Protein AF-A0AAV5TA43-F1 (afdb_monomer_lite)

Structure (mmCIF, N/CA/C/O backbone):
data_AF-A0AAV5TA43-F1
#
_entry.id   AF-A0AAV5TA43-F1
#
loop_
_atom_site.group_PDB
_atom_site.id
_atom_site.type_symbol
_atom_site.label_atom_id
_atom_site.label_alt_id
_atom_site.label_comp_id
_atom_site.label_asym_id
_atom_site.label_entity_id
_atom_site.label_seq_id
_atom_site.pdbx_PDB_ins_code
_atom_site.Cartn_x
_atom_site.Cartn_y
_atom_site.Cartn_z
_atom_site.occupancy
_atom_site.B_iso_or_equiv
_atom_site.auth_seq_id
_atom_site.auth_comp_id
_atom_site.auth_asym_id
_atom_site.auth_atom_id
_atom_site.pdbx_PDB_model_num
ATOM 1 N N . PHE A 1 1 ? -2.517 -30.102 -11.409 1.00 40.41 1 PHE A N 1
ATOM 2 C CA . PHE A 1 1 ? -2.428 -28.804 -10.724 1.00 40.41 1 PHE A CA 1
ATOM 3 C C . PHE A 1 1 ? -0.955 -28.503 -10.577 1.00 40.41 1 PHE A C 1
ATOM 5 O O . PHE A 1 1 ? -0.282 -29.235 -9.868 1.00 40.41 1 PHE A O 1
ATOM 12 N N . THR A 1 2 ? -0.442 -27.551 -11.350 1.00 43.59 2 THR A N 1
ATOM 13 C CA . THR A 1 2 ? 0.977 -27.184 -11.328 1.00 43.59 2 THR A CA 1
ATOM 14 C C . THR A 1 2 ? 1.055 -25.830 -10.645 1.00 43.59 2 THR A C 1
ATOM 16 O O . THR A 1 2 ? 0.624 -24.830 -11.210 1.00 43.59 2 THR A O 1
ATOM 19 N N . GLU A 1 3 ? 1.501 -25.830 -9.395 1.00 53.56 3 GLU A N 1
ATOM 20 C CA . GLU A 1 3 ? 1.842 -24.621 -8.650 1.00 53.56 3 GLU A CA 1
ATOM 21 C C . GLU A 1 3 ? 3.119 -24.050 -9.276 1.00 53.56 3 GLU A C 1
ATOM 23 O O . GLU A 1 3 ? 4.176 -24.682 -9.237 1.00 53.56 3 GLU A O 1
ATOM 28 N N . PHE A 1 4 ? 3.020 -22.893 -9.929 1.00 53.19 4 PHE A N 1
ATOM 29 C CA . PHE A 1 4 ? 4.202 -22.162 -10.367 1.00 53.19 4 PHE A CA 1
ATOM 30 C C . PHE A 1 4 ? 4.776 -21.445 -9.145 1.00 53.19 4 PHE A C 1
ATOM 32 O O . PHE A 1 4 ? 4.250 -20.418 -8.726 1.00 53.19 4 PHE A O 1
ATOM 39 N N . LEU A 1 5 ? 5.855 -21.986 -8.572 1.00 52.25 5 LEU A N 1
ATOM 40 C CA . LEU A 1 5 ? 6.718 -21.219 -7.677 1.00 52.25 5 LEU A CA 1
ATOM 41 C C . LEU A 1 5 ? 7.391 -20.132 -8.527 1.00 52.25 5 LEU A C 1
ATOM 43 O O . LEU A 1 5 ? 8.395 -20.375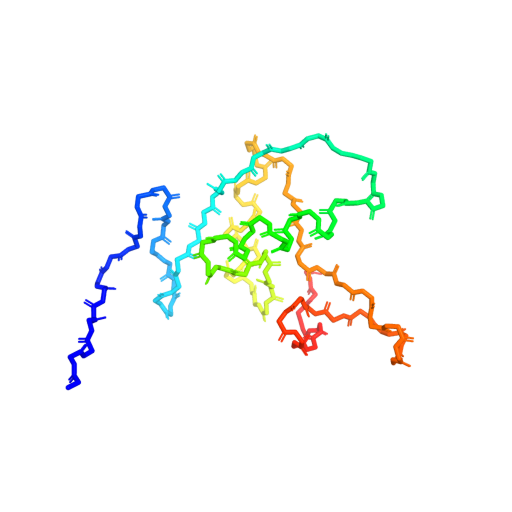 -9.198 1.00 52.25 5 LEU A O 1
ATOM 47 N N . HIS A 1 6 ? 6.795 -18.944 -8.562 1.00 56.53 6 HIS A N 1
ATOM 48 C CA . HIS A 1 6 ? 7.427 -17.774 -9.152 1.00 56.53 6 HIS A CA 1
ATOM 49 C C . HIS A 1 6 ? 8.522 -17.308 -8.186 1.00 56.53 6 HIS A C 1
ATOM 51 O O . HIS A 1 6 ? 8.281 -16.513 -7.288 1.00 56.53 6 HIS A O 1
ATOM 57 N N . CYS A 1 7 ? 9.748 -17.814 -8.353 1.00 70.31 7 CYS A N 1
ATOM 58 C CA . CYS A 1 7 ? 10.925 -17.354 -7.598 1.00 70.31 7 CYS A CA 1
ATOM 59 C C . CYS A 1 7 ? 11.362 -15.920 -7.975 1.00 70.31 7 CYS A C 1
ATOM 61 O O . CYS A 1 7 ? 12.470 -15.504 -7.642 1.00 70.31 7 CYS A O 1
ATOM 63 N N . SER A 1 8 ? 10.537 -15.190 -8.727 1.00 85.88 8 SER A N 1
ATOM 64 C CA . SER A 1 8 ? 10.804 -13.852 -9.234 1.00 85.88 8 SER A CA 1
ATOM 65 C C . SER A 1 8 ? 9.499 -13.084 -9.417 1.00 85.88 8 SER A C 1
ATOM 67 O O . SER A 1 8 ? 8.490 -13.649 -9.853 1.00 85.88 8 SER A O 1
ATOM 69 N N . CYS A 1 9 ? 9.553 -11.786 -9.144 1.00 91.56 9 CYS A N 1
ATOM 70 C CA . CYS A 1 9 ? 8.460 -10.862 -9.403 1.00 91.56 9 CYS A CA 1
ATOM 71 C C . CYS A 1 9 ? 8.348 -10.513 -10.897 1.00 91.56 9 CYS A C 1
ATOM 73 O O . CYS A 1 9 ? 9.323 -10.685 -11.636 1.00 91.56 9 CYS A O 1
ATOM 75 N N . PRO A 1 10 ? 7.174 -10.041 -11.360 1.00 91.31 10 PRO A N 1
ATOM 76 C CA . PRO A 1 10 ? 7.038 -9.447 -12.686 1.00 91.31 10 PRO A CA 1
ATOM 77 C C . PRO A 1 10 ? 7.995 -8.264 -12.884 1.00 91.31 10 PRO A C 1
ATOM 79 O O . PRO A 1 10 ? 8.414 -7.625 -11.918 1.00 91.31 10 PRO A O 1
ATOM 82 N N . ASP A 1 11 ? 8.301 -7.937 -14.141 1.00 89.44 11 ASP A N 1
ATOM 83 C CA . ASP A 1 11 ? 9.154 -6.793 -14.471 1.00 89.44 11 ASP A CA 1
ATOM 84 C C . ASP A 1 11 ? 8.620 -5.495 -13.841 1.00 89.44 11 ASP A C 1
ATOM 86 O O . ASP A 1 11 ? 7.429 -5.188 -13.923 1.00 89.44 11 ASP A O 1
ATOM 90 N N . GLY A 1 12 ? 9.517 -4.719 -13.226 1.00 88.31 12 GLY A N 1
ATOM 91 C CA . GLY A 1 12 ? 9.171 -3.470 -12.536 1.00 88.31 12 GLY A CA 1
ATOM 92 C C . GLY A 1 12 ? 8.747 -3.633 -11.072 1.00 88.31 12 GLY A C 1
ATOM 93 O O . GLY A 1 12 ? 8.401 -2.635 -10.440 1.00 88.31 12 GLY A O 1
ATOM 94 N N . PHE A 1 13 ? 8.800 -4.853 -10.530 1.00 94.12 13 PHE A N 1
ATOM 95 C CA . PHE A 1 13 ? 8.536 -5.141 -9.121 1.00 94.12 13 PHE A CA 1
ATOM 96 C C . PHE A 1 13 ? 9.760 -5.757 -8.444 1.00 94.12 13 PHE A C 1
ATOM 98 O O . PHE A 1 13 ? 10.409 -6.656 -8.982 1.00 94.12 13 PHE A O 1
ATOM 105 N N . ASP A 1 14 ? 10.032 -5.300 -7.229 1.00 94.19 14 ASP A N 1
ATOM 106 C CA . ASP A 1 14 ? 11.077 -5.820 -6.364 1.00 94.19 14 ASP A CA 1
ATOM 107 C C . ASP A 1 14 ? 10.547 -7.007 -5.559 1.00 94.19 14 ASP A C 1
ATOM 109 O O . ASP A 1 14 ? 9.469 -6.931 -4.963 1.00 94.19 14 ASP A O 1
ATOM 113 N N . LEU A 1 15 ? 11.331 -8.086 -5.502 1.00 93.19 15 LEU A N 1
ATOM 114 C CA . LEU A 1 15 ? 11.123 -9.169 -4.543 1.00 93.19 15 LEU A CA 1
ATOM 115 C C . LEU A 1 15 ? 11.653 -8.722 -3.176 1.00 93.19 15 LEU A C 1
ATOM 117 O O . LEU A 1 15 ? 12.852 -8.477 -3.030 1.00 93.19 15 LEU A O 1
ATOM 121 N N . VAL A 1 16 ? 10.768 -8.625 -2.189 1.00 91.38 16 VAL A N 1
ATOM 122 C CA . VAL A 1 16 ? 11.087 -8.168 -0.826 1.00 91.38 16 VAL A CA 1
ATOM 123 C C . VAL A 1 16 ? 10.912 -9.302 0.195 1.00 91.38 16 VAL A C 1
ATOM 125 O O . VAL A 1 16 ? 10.861 -10.479 -0.178 1.00 91.38 16 VAL A O 1
ATOM 128 N N . SER A 1 17 ? 10.889 -8.987 1.497 1.00 85.81 17 SER A N 1
ATOM 129 C CA . SER A 1 17 ? 10.686 -9.998 2.540 1.00 85.81 17 SER A CA 1
ATOM 130 C C . SER A 1 17 ? 9.363 -10.750 2.362 1.00 85.81 17 SER A C 1
ATOM 132 O O . SER A 1 17 ? 8.424 -10.264 1.734 1.00 85.81 17 SER A O 1
ATOM 134 N N . ASP A 1 18 ? 9.310 -11.970 2.900 1.00 84.94 18 ASP A N 1
ATOM 135 C CA . ASP A 1 18 ? 8.132 -12.852 2.874 1.00 84.94 18 ASP A CA 1
ATOM 136 C C . ASP A 1 18 ? 7.633 -13.253 1.473 1.00 84.94 18 ASP A C 1
ATOM 138 O O . ASP A 1 18 ? 6.559 -13.832 1.326 1.00 84.94 18 ASP A O 1
ATOM 142 N N . GLY A 1 19 ? 8.449 -13.024 0.437 1.00 87.44 19 GLY A N 1
ATOM 143 C CA . GLY A 1 19 ? 8.117 -13.383 -0.942 1.00 87.44 19 GLY A CA 1
ATOM 144 C C . GLY A 1 19 ? 7.124 -12.428 -1.604 1.00 87.44 19 GLY A C 1
ATOM 145 O O . GLY A 1 19 ? 6.572 -12.762 -2.651 1.00 87.44 19 GLY A O 1
ATOM 146 N N . GLU A 1 20 ? 6.890 -11.254 -1.014 1.00 92.12 20 GLU A N 1
ATOM 147 C CA . GLU A 1 20 ? 6.050 -10.225 -1.617 1.00 92.12 20 GLU A CA 1
ATOM 148 C C . GLU A 1 20 ? 6.757 -9.544 -2.796 1.00 92.12 20 GLU A C 1
ATOM 150 O O . GLU A 1 20 ? 7.980 -9.392 -2.827 1.00 92.12 20 GLU A O 1
ATOM 155 N N . CYS A 1 21 ? 5.953 -9.084 -3.754 1.00 94.56 21 CYS A N 1
ATOM 156 C CA . CYS A 1 21 ? 6.394 -8.242 -4.857 1.00 94.56 21 CYS A CA 1
ATOM 157 C C . CYS A 1 21 ? 5.862 -6.826 -4.650 1.00 94.56 21 CYS A C 1
ATOM 159 O O . CYS A 1 21 ? 4.649 -6.634 -4.547 1.00 94.56 21 CYS A O 1
ATOM 161 N N . ARG A 1 22 ? 6.747 -5.827 -4.613 1.00 95.25 22 ARG A N 1
ATOM 162 C CA . ARG A 1 22 ? 6.375 -4.418 -4.409 1.00 95.25 22 ARG A CA 1
ATOM 163 C C . ARG A 1 22 ? 6.944 -3.552 -5.528 1.00 95.25 22 ARG A C 1
ATOM 165 O O . ARG A 1 22 ? 8.029 -3.812 -6.025 1.00 95.25 22 ARG A O 1
ATOM 172 N N . GLY A 1 23 ? 6.191 -2.553 -5.977 1.00 94.06 23 GLY A N 1
ATOM 173 C CA . GLY A 1 23 ? 6.612 -1.717 -7.100 1.00 94.06 23 GLY A CA 1
ATOM 174 C C . GLY A 1 23 ? 5.568 -0.689 -7.516 1.00 94.06 23 GLY A C 1
ATOM 175 O O . GLY A 1 23 ? 4.453 -0.657 -6.990 1.00 94.06 23 GLY A O 1
ATOM 176 N N . LEU A 1 24 ? 5.944 0.166 -8.469 1.00 92.88 24 LEU A N 1
ATOM 177 C CA . LEU A 1 24 ? 5.066 1.179 -9.049 1.00 92.88 24 LEU A CA 1
ATOM 178 C C . LEU A 1 24 ? 4.457 0.654 -10.352 1.00 92.88 24 LEU A C 1
ATOM 180 O O . LEU A 1 24 ? 5.179 0.348 -11.295 1.00 92.88 24 LEU A O 1
ATOM 184 N N . TYR A 1 25 ? 3.128 0.616 -10.423 1.00 93.44 25 TYR A N 1
ATOM 185 C CA . TYR A 1 25 ? 2.419 0.165 -11.622 1.00 93.44 25 TYR A CA 1
ATOM 186 C C . TYR A 1 25 ? 1.934 1.317 -12.512 1.00 93.44 25 TYR A C 1
ATOM 188 O O . TYR A 1 25 ? 2.080 1.277 -13.732 1.00 93.44 25 TYR A O 1
ATOM 196 N N . TYR A 1 26 ? 1.339 2.350 -11.911 1.00 92.12 26 TYR A N 1
ATOM 197 C CA . TYR A 1 26 ? 0.667 3.410 -12.657 1.00 92.12 26 TYR A CA 1
ATOM 198 C C . TYR A 1 26 ? 0.777 4.753 -11.942 1.00 92.12 26 TYR A C 1
ATOM 200 O O . TYR A 1 26 ? 0.661 4.828 -10.719 1.00 92.12 26 TYR A O 1
ATOM 208 N N . THR A 1 27 ? 0.960 5.822 -12.715 1.00 91.38 27 THR A N 1
ATOM 209 C CA . THR A 1 27 ? 0.894 7.203 -12.234 1.00 91.38 27 THR A CA 1
ATOM 210 C C . THR A 1 27 ? -0.330 7.878 -12.832 1.00 91.38 27 THR A C 1
ATOM 212 O O . THR A 1 27 ? -0.660 7.695 -14.004 1.00 91.38 27 THR A O 1
ATOM 215 N N . PHE A 1 28 ? -1.040 8.647 -12.016 1.00 88.38 28 PHE A N 1
ATOM 216 C CA . PHE A 1 28 ? -2.273 9.302 -12.426 1.00 88.38 28 PHE A CA 1
ATOM 217 C C . PHE A 1 28 ? -2.413 10.664 -11.751 1.00 88.38 28 PHE A C 1
ATOM 219 O O . PHE A 1 28 ? -1.839 10.913 -10.692 1.00 88.38 28 PHE A O 1
ATOM 226 N N . ALA A 1 29 ? -3.200 11.539 -12.373 1.00 86.44 29 ALA A N 1
ATOM 227 C CA . ALA A 1 29 ? -3.628 12.809 -11.805 1.00 86.44 29 ALA A CA 1
ATOM 228 C C . ALA A 1 29 ? -5.160 12.838 -11.829 1.00 86.44 29 ALA A C 1
ATOM 230 O O . ALA A 1 29 ? -5.763 12.908 -12.899 1.00 86.44 29 ALA A O 1
ATOM 231 N N . VAL A 1 30 ? -5.773 12.728 -10.653 1.00 85.50 30 VAL A N 1
ATOM 232 C CA . VAL A 1 30 ? -7.232 12.722 -10.458 1.00 85.50 30 VAL A CA 1
ATOM 233 C C . VAL A 1 30 ? -7.600 13.638 -9.296 1.00 85.50 30 VAL A C 1
ATOM 235 O O . VAL A 1 30 ? -6.728 14.070 -8.536 1.00 85.50 30 VAL A O 1
ATOM 238 N N . GLU A 1 31 ? -8.888 13.945 -9.153 1.00 87.75 31 GLU A N 1
ATOM 239 C CA . GLU A 1 3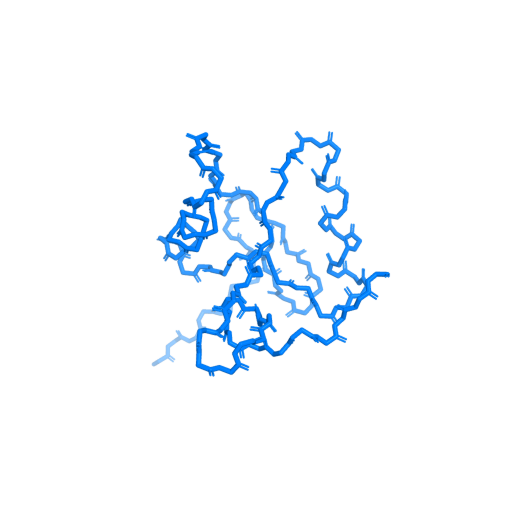1 ? -9.378 14.660 -7.978 1.00 87.75 31 GLU A CA 1
ATOM 240 C C . GLU A 1 31 ? -9.159 13.842 -6.702 1.00 87.75 31 GLU A C 1
ATOM 242 O O . GLU A 1 31 ? -9.194 12.613 -6.709 1.00 87.75 31 GLU A O 1
ATOM 247 N N . TYR A 1 32 ? -8.958 14.536 -5.581 1.00 80.88 32 TYR A N 1
ATOM 248 C CA . TYR A 1 32 ? -8.620 13.915 -4.298 1.00 80.88 32 TYR A CA 1
ATOM 249 C C . TYR A 1 32 ? -9.596 12.803 -3.878 1.00 80.88 32 TYR A C 1
ATOM 251 O O . TYR A 1 32 ? -9.166 11.757 -3.396 1.00 80.88 32 TYR A O 1
ATOM 259 N N . PHE A 1 33 ? -10.898 13.002 -4.104 1.00 83.81 33 PHE A N 1
ATOM 260 C CA . PHE A 1 33 ? -11.935 12.037 -3.729 1.00 83.81 33 PHE A CA 1
ATOM 261 C C . PHE A 1 33 ? -11.863 10.719 -4.512 1.00 83.81 33 PHE A C 1
ATOM 263 O O . PHE A 1 33 ? -12.288 9.689 -3.991 1.00 83.81 33 PHE A O 1
ATOM 270 N N . ASP A 1 34 ? -11.278 10.733 -5.710 1.00 89.44 34 ASP A N 1
ATOM 271 C CA . ASP A 1 34 ? -11.171 9.563 -6.583 1.00 89.44 34 ASP A CA 1
ATOM 272 C C . ASP A 1 34 ? -9.807 8.869 -6.488 1.00 89.44 34 ASP A C 1
ATOM 274 O O . ASP A 1 34 ? -9.609 7.814 -7.091 1.00 89.44 34 ASP A O 1
ATOM 278 N N . MET A 1 35 ? -8.846 9.424 -5.739 1.00 89.31 35 MET A N 1
ATOM 279 C CA . MET A 1 35 ? -7.487 8.877 -5.678 1.00 89.31 35 MET A CA 1
ATOM 280 C C . MET A 1 35 ? -7.480 7.432 -5.167 1.00 89.31 35 MET A C 1
ATOM 282 O O . MET A 1 35 ? -6.910 6.556 -5.820 1.00 89.31 35 MET A O 1
ATOM 286 N N . SER A 1 36 ? -8.135 7.163 -4.031 1.00 89.31 36 SER A N 1
ATOM 287 C CA . SER A 1 36 ? -8.122 5.835 -3.396 1.00 89.31 36 SER A CA 1
ATOM 288 C C . SER A 1 36 ? -8.811 4.778 -4.251 1.00 89.31 36 SER A C 1
ATOM 290 O O . SER A 1 36 ? -8.250 3.705 -4.468 1.00 89.31 36 SER A O 1
ATOM 292 N N . SER A 1 37 ? -9.999 5.082 -4.782 1.00 91.12 37 SER A N 1
ATOM 293 C CA . SER A 1 37 ? -10.735 4.168 -5.663 1.00 91.12 37 SER A CA 1
ATOM 294 C C . SER A 1 37 ? -9.968 3.902 -6.961 1.00 91.12 37 SER A C 1
ATOM 296 O O . SER A 1 37 ? -9.913 2.757 -7.409 1.00 91.12 37 SER A O 1
ATOM 298 N N . THR A 1 38 ? -9.309 4.921 -7.521 1.00 93.44 38 THR A N 1
ATOM 299 C CA . THR A 1 38 ? -8.467 4.782 -8.717 1.00 93.44 38 THR A CA 1
ATOM 300 C C . THR A 1 38 ? -7.259 3.886 -8.456 1.00 93.44 38 THR A C 1
ATOM 302 O O . THR A 1 38 ? -7.001 2.983 -9.249 1.00 93.44 38 THR A O 1
ATOM 305 N N . ALA A 1 39 ? -6.538 4.074 -7.346 1.00 93.62 39 ALA A N 1
ATOM 306 C CA . ALA A 1 39 ? -5.390 3.229 -7.017 1.00 93.62 39 ALA A CA 1
ATOM 307 C C . ALA A 1 39 ? -5.791 1.765 -6.793 1.00 93.62 39 ALA A C 1
ATOM 309 O O . ALA A 1 39 ? -5.142 0.873 -7.332 1.00 93.62 39 ALA A O 1
ATOM 310 N N . ILE A 1 40 ? -6.887 1.516 -6.064 1.00 95.06 40 ILE A N 1
ATOM 311 C CA . ILE A 1 40 ? -7.420 0.161 -5.848 1.00 95.06 40 ILE A CA 1
ATOM 312 C C . ILE A 1 40 ? -7.758 -0.498 -7.187 1.00 95.06 40 ILE A C 1
ATOM 314 O O . ILE A 1 40 ? -7.336 -1.625 -7.442 1.00 95.06 40 ILE A O 1
ATOM 318 N N . ALA A 1 41 ? -8.472 0.212 -8.066 1.00 95.31 41 ALA A N 1
ATOM 319 C CA . ALA A 1 41 ? -8.823 -0.305 -9.383 1.00 95.31 41 ALA A CA 1
ATOM 320 C C . ALA A 1 41 ? -7.575 -0.617 -10.224 1.00 95.31 41 ALA A C 1
ATOM 322 O O . ALA A 1 41 ? -7.496 -1.687 -10.823 1.00 95.31 41 ALA A O 1
ATOM 323 N N . LYS A 1 42 ? -6.575 0.277 -10.226 1.00 95.75 42 LYS A N 1
ATOM 324 C CA . LYS A 1 42 ? -5.336 0.102 -10.995 1.00 95.75 42 LYS A CA 1
ATOM 325 C C . LYS A 1 42 ? -4.457 -1.031 -10.485 1.00 95.75 42 LYS A C 1
ATOM 327 O O . LYS A 1 42 ? -3.974 -1.809 -11.297 1.00 95.75 42 LYS A O 1
ATOM 332 N N . CYS A 1 43 ? -4.292 -1.189 -9.176 1.00 95.81 43 CYS A N 1
ATOM 333 C CA . CYS A 1 43 ? -3.611 -2.364 -8.627 1.00 95.81 43 CYS A CA 1
ATOM 334 C C . CYS A 1 43 ? -4.381 -3.659 -8.945 1.00 95.81 43 CYS A C 1
ATOM 336 O O . CYS A 1 43 ? -3.773 -4.674 -9.286 1.00 95.81 43 CYS A O 1
ATOM 338 N N . GLY A 1 44 ? -5.717 -3.609 -8.936 1.00 96.19 44 GLY A N 1
ATOM 339 C CA . GLY A 1 44 ? -6.568 -4.741 -9.301 1.00 96.19 44 GLY A CA 1
ATOM 340 C C . GLY A 1 44 ? -6.407 -5.220 -10.751 1.00 96.19 44 GLY A C 1
ATOM 341 O O . GLY A 1 44 ? -6.541 -6.418 -10.999 1.00 96.19 44 GLY A O 1
ATOM 342 N N . GLU A 1 45 ? -6.058 -4.336 -11.699 1.00 96.75 45 GLU A N 1
ATOM 343 C CA . GLU A 1 45 ? -5.801 -4.695 -13.111 1.00 96.75 45 GLU A CA 1
ATOM 344 C C . GLU A 1 45 ? -4.671 -5.734 -13.260 1.00 96.75 45 GLU A C 1
ATOM 346 O O . GLU A 1 45 ? -4.683 -6.520 -14.208 1.00 96.75 45 GLU A O 1
ATOM 351 N N . ILE A 1 46 ? -3.735 -5.781 -12.305 1.00 94.94 46 ILE A N 1
ATOM 352 C CA . ILE A 1 46 ? -2.603 -6.722 -12.274 1.00 94.94 46 ILE A CA 1
ATOM 353 C C . ILE A 1 46 ? -2.699 -7.753 -11.142 1.00 94.94 46 ILE A C 1
ATOM 355 O O . ILE A 1 46 ? -1.697 -8.367 -10.789 1.00 94.94 46 ILE A O 1
ATOM 359 N N . GLN A 1 47 ? -3.891 -7.949 -10.568 1.00 93.88 47 GLN A N 1
ATOM 360 C CA . GLN A 1 47 ? -4.112 -8.853 -9.428 1.00 93.88 47 GLN A CA 1
ATOM 361 C C . GLN A 1 47 ? -3.252 -8.502 -8.196 1.00 93.88 47 GLN A C 1
ATOM 363 O O . GLN A 1 47 ? -2.945 -9.371 -7.382 1.00 93.88 47 GLN A O 1
ATOM 368 N N . ALA A 1 48 ? -2.874 -7.229 -8.049 1.00 95.31 48 ALA A N 1
ATOM 369 C CA . ALA A 1 48 ? -2.136 -6.714 -6.903 1.00 95.31 48 ALA A CA 1
ATOM 370 C C . ALA A 1 48 ? -3.061 -5.974 -5.927 1.00 95.31 48 ALA A C 1
ATOM 372 O O . ALA A 1 48 ? -4.217 -5.668 -6.228 1.00 95.31 48 ALA A O 1
ATOM 373 N N . GLN A 1 49 ? -2.519 -5.649 -4.757 1.00 96.19 49 GLN A N 1
ATOM 374 C CA . GLN A 1 49 ? -3.150 -4.770 -3.775 1.00 96.19 49 GLN A CA 1
ATOM 375 C C . GLN A 1 49 ? -2.540 -3.362 -3.857 1.00 96.19 49 GLN A C 1
ATOM 377 O O . GLN A 1 49 ? -1.384 -3.220 -4.272 1.00 96.19 49 GLN A O 1
ATOM 382 N N . PRO A 1 50 ? -3.279 -2.304 -3.473 1.00 96.31 50 PRO A N 1
ATOM 383 C CA . PRO A 1 50 ? -2.648 -1.023 -3.159 1.00 96.31 50 PRO A CA 1
ATOM 384 C C . PRO A 1 50 ? -1.691 -1.177 -1.964 1.00 96.31 50 PRO A C 1
ATOM 386 O O . PRO A 1 50 ? -1.667 -2.210 -1.300 1.00 96.31 50 PRO A O 1
ATOM 389 N N . ILE A 1 51 ? -0.908 -0.139 -1.665 1.00 96.00 51 ILE A N 1
ATOM 390 C CA . ILE A 1 51 ? 0.078 -0.181 -0.575 1.00 96.00 51 ILE A CA 1
ATOM 391 C C . ILE A 1 51 ? -0.616 -0.421 0.777 1.00 96.00 51 ILE A C 1
ATOM 393 O O . ILE A 1 51 ? -1.402 0.416 1.224 1.00 96.00 51 ILE A O 1
ATOM 397 N N . ILE A 1 52 ? -0.287 -1.531 1.435 1.00 96.19 52 ILE A N 1
ATOM 398 C CA . ILE A 1 52 ? -0.767 -1.931 2.765 1.00 96.19 52 ILE A CA 1
ATOM 399 C C . ILE A 1 52 ? 0.443 -2.036 3.696 1.00 96.19 52 ILE A C 1
ATOM 401 O O . ILE A 1 52 ? 1.518 -2.451 3.261 1.00 96.19 52 ILE A O 1
ATOM 405 N N . ILE A 1 53 ? 0.290 -1.597 4.950 1.00 96.75 53 ILE A N 1
ATOM 406 C CA . ILE A 1 53 ? 1.398 -1.491 5.905 1.00 96.75 53 ILE A CA 1
ATOM 407 C C . ILE A 1 53 ? 0.985 -2.075 7.262 1.00 96.75 53 ILE A C 1
ATOM 409 O O . ILE A 1 53 ? 0.126 -1.536 7.956 1.00 96.75 53 ILE A O 1
ATOM 413 N N . HIS A 1 54 ? 1.658 -3.150 7.649 1.00 96.62 54 HIS A N 1
ATOM 414 C CA . HIS A 1 54 ? 1.475 -3.921 8.879 1.00 96.62 54 HIS A CA 1
ATOM 415 C C . HIS A 1 54 ? 2.726 -3.953 9.762 1.00 96.62 54 HIS A C 1
ATOM 417 O O . HIS A 1 54 ? 2.675 -4.418 10.901 1.00 96.62 54 HIS A O 1
ATOM 423 N N . ASN A 1 55 ? 3.874 -3.494 9.260 1.00 96.12 55 ASN A N 1
ATOM 424 C CA . ASN A 1 55 ? 5.124 -3.517 10.010 1.00 96.12 55 ASN A CA 1
ATOM 425 C C . ASN A 1 55 ? 6.130 -2.455 9.530 1.00 96.12 55 ASN A C 1
ATOM 427 O O . ASN A 1 55 ? 5.940 -1.784 8.515 1.00 96.12 55 ASN A O 1
ATOM 431 N N . GLU A 1 56 ? 7.223 -2.332 10.287 1.00 96.56 56 GLU A N 1
ATOM 432 C CA . GLU A 1 56 ? 8.302 -1.371 10.036 1.00 96.56 56 GLU A CA 1
ATOM 433 C C . GLU A 1 56 ? 9.040 -1.620 8.715 1.00 96.56 56 GLU A C 1
ATOM 435 O O . GLU A 1 56 ? 9.433 -0.668 8.051 1.00 96.56 56 GLU A O 1
ATOM 440 N N . GLU A 1 57 ? 9.222 -2.880 8.307 1.00 95.62 57 GLU A N 1
ATOM 441 C CA . GLU A 1 57 ? 9.900 -3.214 7.046 1.00 95.62 57 GLU A CA 1
ATOM 442 C C . GLU A 1 57 ? 9.105 -2.675 5.851 1.00 95.62 57 GLU A C 1
ATOM 444 O O . GLU A 1 57 ? 9.661 -1.988 4.990 1.00 95.62 57 GLU A O 1
ATOM 449 N N . GLN A 1 58 ? 7.789 -2.892 5.861 1.00 95.75 58 GLN A N 1
ATOM 450 C CA . GLN A 1 58 ? 6.863 -2.384 4.855 1.00 95.75 58 GLN A CA 1
ATOM 451 C C . GLN A 1 58 ? 6.865 -0.855 4.818 1.00 95.75 58 GLN A C 1
ATOM 453 O O . GLN A 1 58 ? 7.000 -0.256 3.747 1.00 95.75 58 GLN A O 1
ATOM 458 N N . GLN A 1 59 ? 6.763 -0.213 5.986 1.00 96.06 59 GLN A N 1
ATOM 459 C CA . GLN A 1 59 ? 6.819 1.243 6.109 1.00 96.06 59 GLN A CA 1
ATOM 460 C C . GLN A 1 59 ? 8.135 1.799 5.547 1.00 96.06 59 GLN A C 1
ATOM 462 O O . GLN A 1 59 ? 8.116 2.732 4.742 1.00 96.06 59 GLN A O 1
ATOM 467 N N . ALA A 1 60 ? 9.273 1.220 5.933 1.00 95.69 60 ALA A N 1
ATOM 468 C CA . ALA A 1 60 ? 10.595 1.663 5.505 1.00 95.69 60 ALA A CA 1
ATOM 469 C C . ALA A 1 60 ? 10.793 1.517 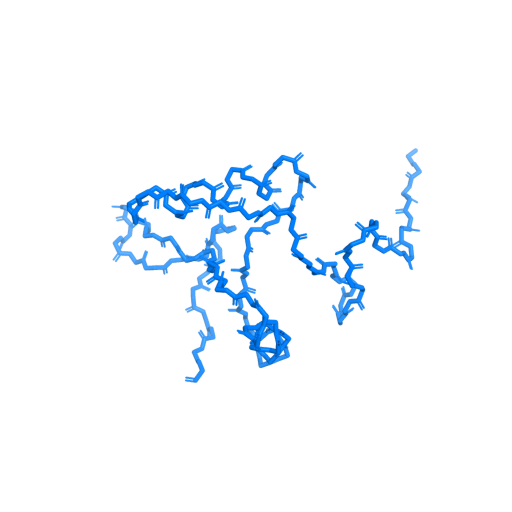3.988 1.00 95.69 60 ALA A C 1
ATOM 471 O O . ALA A 1 60 ? 11.302 2.443 3.347 1.00 95.69 60 ALA A O 1
ATOM 472 N N . TYR A 1 61 ? 10.340 0.403 3.399 1.00 95.19 61 TYR A N 1
ATOM 473 C CA . TYR A 1 61 ? 10.374 0.199 1.950 1.00 95.19 61 TYR A CA 1
ATOM 474 C C . TYR A 1 61 ? 9.619 1.321 1.225 1.00 95.19 61 TYR A C 1
ATOM 476 O O . TYR A 1 61 ? 10.189 2.005 0.370 1.00 95.19 61 TYR A O 1
ATOM 484 N N . TRP A 1 62 ? 8.366 1.584 1.607 1.00 95.06 62 TRP A N 1
ATOM 485 C CA . TRP A 1 62 ? 7.553 2.595 0.927 1.00 95.06 62 TRP A CA 1
ATOM 486 C C . TRP A 1 62 ? 8.022 4.028 1.196 1.00 95.06 62 TRP A C 1
ATOM 488 O O . TRP A 1 62 ? 7.960 4.849 0.282 1.00 95.06 62 TRP A O 1
ATOM 498 N N . ILE A 1 63 ? 8.585 4.331 2.375 1.00 95.50 63 ILE A N 1
ATOM 499 C CA . ILE A 1 63 ? 9.258 5.617 2.630 1.00 95.50 63 ILE A CA 1
ATOM 500 C C . ILE A 1 63 ? 10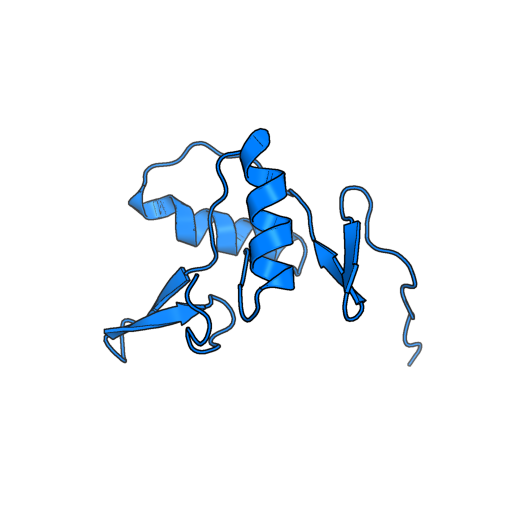.393 5.839 1.626 1.00 95.50 63 ILE A C 1
ATOM 502 O O . ILE A 1 63 ? 10.502 6.936 1.076 1.00 95.50 63 ILE A O 1
ATOM 506 N N . SER A 1 64 ? 11.213 4.821 1.342 1.00 94.12 64 SER A N 1
ATOM 507 C CA . SER A 1 64 ? 12.341 4.967 0.409 1.00 94.12 64 SER A CA 1
ATOM 508 C C . SER A 1 64 ? 11.891 5.369 -1.003 1.00 94.12 64 SER A C 1
ATOM 510 O O . SER A 1 64 ? 12.554 6.158 -1.677 1.00 94.12 64 SER A O 1
ATOM 512 N N . MET A 1 65 ? 10.698 4.927 -1.408 1.00 93.25 65 MET A N 1
ATOM 513 C CA . MET A 1 65 ? 10.094 5.245 -2.700 1.00 93.25 65 MET A CA 1
ATOM 514 C C . MET A 1 65 ? 9.527 6.673 -2.765 1.00 93.25 65 MET A C 1
ATOM 516 O O . MET A 1 65 ? 9.416 7.243 -3.856 1.00 93.25 65 MET A O 1
ATOM 520 N N . THR A 1 66 ? 9.236 7.300 -1.616 1.00 93.25 66 THR A N 1
ATOM 521 C CA . THR A 1 66 ? 8.708 8.679 -1.574 1.00 93.25 66 THR A CA 1
ATOM 522 C C . THR A 1 66 ? 9.706 9.745 -2.030 1.00 93.25 66 THR A C 1
ATOM 524 O O . THR A 1 66 ? 9.311 10.860 -2.362 1.00 93.25 66 THR A O 1
ATOM 527 N N . ILE A 1 67 ? 10.996 9.398 -2.109 1.00 91.19 67 ILE A N 1
ATOM 528 C CA . ILE A 1 67 ? 12.045 10.274 -2.650 1.00 91.19 67 ILE A CA 1
ATOM 529 C C . ILE A 1 67 ? 11.767 10.605 -4.125 1.00 91.19 67 ILE A C 1
ATOM 531 O O . ILE A 1 67 ? 12.090 11.698 -4.588 1.00 91.19 67 ILE A O 1
ATOM 535 N N . MET A 1 68 ? 11.165 9.667 -4.861 1.00 87.56 68 MET A N 1
ATOM 536 C CA . MET A 1 68 ? 10.897 9.804 -6.294 1.00 87.56 68 MET A CA 1
ATOM 537 C C . MET A 1 68 ? 9.424 10.081 -6.605 1.00 87.56 68 MET A C 1
ATOM 539 O O . MET A 1 68 ? 9.130 10.728 -7.609 1.00 87.56 68 MET A O 1
ATOM 543 N N . PHE A 1 69 ? 8.499 9.604 -5.767 1.00 88.00 69 PHE A N 1
ATOM 544 C CA . PHE A 1 69 ? 7.069 9.603 -6.077 1.00 88.00 69 PHE A CA 1
ATOM 545 C C . PHE A 1 69 ? 6.208 10.037 -4.889 1.00 88.00 69 PHE A C 1
ATOM 547 O O . PHE A 1 69 ? 6.488 9.712 -3.742 1.00 88.00 69 PHE A O 1
ATOM 554 N N . SER A 1 70 ? 5.088 10.705 -5.161 1.00 89.44 70 SER A N 1
ATOM 555 C CA . SER A 1 70 ? 3.998 10.797 -4.185 1.00 89.44 70 SER A CA 1
ATOM 556 C C . SER A 1 70 ? 3.181 9.511 -4.243 1.00 89.44 70 SER A C 1
ATOM 558 O O . SER A 1 70 ? 2.612 9.187 -5.283 1.00 89.44 70 SER A O 1
ATOM 560 N N . LEU A 1 71 ? 3.159 8.767 -3.141 1.00 92.19 71 LEU A N 1
ATOM 561 C CA . LEU A 1 71 ? 2.516 7.459 -3.070 1.00 92.19 71 LEU A CA 1
ATOM 562 C C . LEU A 1 71 ? 1.139 7.561 -2.428 1.00 92.19 71 LEU A C 1
ATOM 564 O O . LEU A 1 71 ? 0.942 8.314 -1.473 1.00 92.19 71 LEU A O 1
ATOM 568 N N . LEU A 1 72 ? 0.205 6.756 -2.928 1.00 92.75 72 LEU A N 1
ATOM 569 C CA . LEU A 1 72 ? -1.095 6.578 -2.304 1.00 92.75 72 LEU A CA 1
ATOM 570 C C . LEU A 1 72 ? -1.144 5.232 -1.588 1.00 92.75 72 LEU A C 1
ATOM 572 O O . LEU A 1 72 ? -0.892 4.190 -2.192 1.00 92.75 72 LEU A 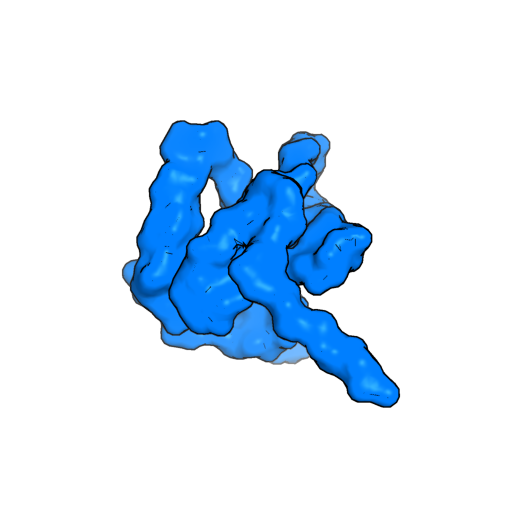O 1
ATOM 576 N N . ILE A 1 73 ? -1.502 5.269 -0.307 1.00 93.19 73 ILE A N 1
ATOM 577 C CA . ILE A 1 73 ? -1.717 4.064 0.491 1.00 93.19 73 ILE A CA 1
ATOM 578 C C . ILE A 1 73 ? -3.156 3.566 0.372 1.00 93.19 73 ILE A C 1
ATOM 580 O O . ILE A 1 73 ? -4.090 4.345 0.183 1.00 93.19 73 ILE A O 1
ATOM 584 N N . GLY A 1 74 ? -3.337 2.258 0.513 1.00 94.31 74 GLY A N 1
ATOM 585 C CA . GLY A 1 74 ? -4.613 1.553 0.436 1.00 94.31 74 GLY A CA 1
ATOM 586 C C . GLY A 1 74 ? -5.492 1.724 1.672 1.00 94.31 74 GLY A C 1
ATOM 587 O O . GLY A 1 74 ? -6.157 0.775 2.067 1.00 94.31 74 GLY A O 1
ATOM 588 N N . LEU A 1 75 ? -5.477 2.893 2.313 1.00 93.25 75 LEU A N 1
ATOM 589 C CA . LEU A 1 75 ? -6.312 3.173 3.477 1.00 93.25 75 LEU A CA 1
ATOM 590 C C . LEU A 1 75 ? -7.732 3.523 3.005 1.00 93.25 75 LEU A C 1
ATOM 592 O O . LEU A 1 75 ? -7.919 4.457 2.220 1.00 93.25 75 LEU A O 1
ATOM 596 N N . VAL A 1 76 ? -8.737 2.796 3.487 1.00 93.50 76 VAL A N 1
ATOM 597 C CA . VAL A 1 76 ? -10.144 2.988 3.110 1.00 93.50 76 VAL A CA 1
ATOM 598 C C . VAL A 1 76 ? -11.028 3.161 4.338 1.00 93.50 76 VAL A C 1
ATOM 600 O O . VAL A 1 76 ? -10.762 2.627 5.414 1.00 93.50 76 VAL A O 1
ATOM 603 N N . CYS A 1 77 ? -12.095 3.946 4.198 1.00 92.44 77 CYS A N 1
ATOM 604 C CA . CYS A 1 77 ? -13.075 4.122 5.263 1.00 92.44 77 CYS A CA 1
ATOM 605 C C . CYS A 1 77 ? -14.177 3.071 5.119 1.00 92.44 77 CYS A C 1
ATOM 607 O O . CYS A 1 77 ? -14.983 3.130 4.187 1.00 92.44 77 CYS A O 1
ATOM 609 N N . ASN A 1 78 ? -14.255 2.144 6.072 1.00 92.56 78 ASN A N 1
ATOM 610 C CA . ASN A 1 78 ? -15.361 1.208 6.154 1.00 92.56 78 ASN A CA 1
ATOM 611 C C . ASN A 1 78 ? -16.638 1.965 6.531 1.00 92.56 78 ASN A C 1
ATOM 613 O O . ASN A 1 78 ? -16.821 2.405 7.671 1.00 92.56 78 ASN A O 1
ATOM 617 N N . LEU A 1 79 ? -17.561 2.106 5.582 1.00 91.19 79 LEU A N 1
ATOM 618 C CA . LEU A 1 79 ? -18.786 2.875 5.799 1.00 91.19 79 LEU A CA 1
ATOM 619 C C . LEU A 1 79 ? -19.754 2.214 6.789 1.00 91.19 79 LEU A C 1
ATOM 621 O O . LEU A 1 79 ? -20.620 2.913 7.321 1.00 91.19 79 LEU A O 1
ATOM 625 N N . THR A 1 80 ? -19.605 0.918 7.060 1.00 94.06 80 THR A N 1
ATOM 626 C CA . THR A 1 80 ? -20.424 0.175 8.025 1.00 94.06 80 THR A CA 1
ATOM 627 C C . THR A 1 80 ? -19.897 0.366 9.442 1.00 94.06 80 THR A C 1
ATOM 629 O O . THR A 1 80 ? -20.644 0.769 10.330 1.00 94.06 80 THR A O 1
ATOM 632 N N . THR A 1 81 ? -18.604 0.120 9.662 1.00 93.94 81 THR A N 1
ATOM 633 C CA . THR A 1 81 ? -17.982 0.203 10.994 1.00 93.94 81 THR A CA 1
ATOM 634 C C . THR A 1 81 ? -17.547 1.621 11.361 1.00 93.94 81 THR A C 1
ATOM 636 O O . THR A 1 81 ? -17.276 1.888 12.532 1.00 93.94 81 THR A O 1
ATOM 639 N N . LYS A 1 82 ? -17.500 2.531 10.376 1.00 94.31 82 LYS A N 1
ATOM 640 C CA . LYS A 1 82 ? -16.984 3.906 10.480 1.00 94.31 82 LYS A CA 1
ATOM 641 C C . LYS A 1 82 ? -15.520 3.966 10.927 1.00 94.31 82 LYS A C 1
ATOM 643 O O . LYS A 1 82 ? -15.113 4.917 11.592 1.00 94.31 82 LYS A O 1
ATOM 648 N N . LYS A 1 83 ? -14.733 2.945 10.584 1.00 94.44 83 LYS A N 1
ATOM 649 C CA . LYS A 1 83 ? -13.307 2.848 10.910 1.00 94.44 83 LYS A CA 1
ATOM 650 C C . LYS A 1 83 ? -12.469 2.808 9.641 1.00 94.44 83 LYS A C 1
ATOM 652 O O . LYS A 1 83 ? -12.940 2.367 8.597 1.00 94.44 83 LYS A O 1
ATOM 657 N N . TRP A 1 84 ? -11.228 3.261 9.764 1.00 94.50 84 TRP A N 1
ATOM 658 C CA . TRP A 1 84 ? -10.213 3.018 8.749 1.00 94.50 84 TRP A CA 1
ATOM 659 C C . TRP A 1 84 ? 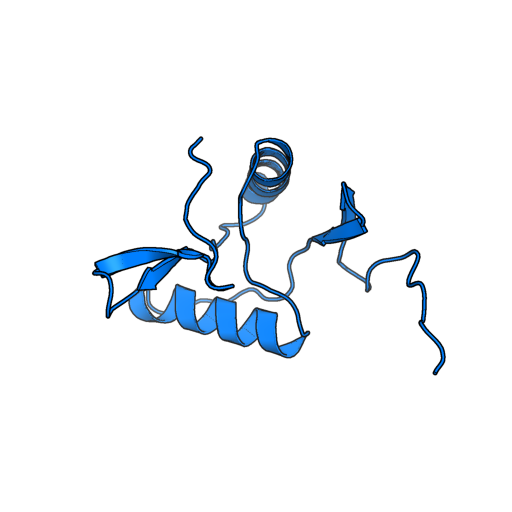-9.811 1.544 8.766 1.00 94.50 84 TRP A C 1
ATOM 661 O O . TRP A 1 84 ? -9.594 0.972 9.837 1.00 94.50 84 TRP A O 1
ATOM 671 N N . GLU A 1 85 ? -9.719 0.963 7.581 1.00 96.06 85 GLU A N 1
ATOM 672 C CA . GLU A 1 85 ? -9.204 -0.376 7.313 1.00 96.06 85 GLU A CA 1
ATOM 673 C C . GLU A 1 85 ? -8.308 -0.320 6.074 1.00 96.06 85 GLU A C 1
ATOM 675 O O . GLU A 1 85 ? -8.314 0.666 5.328 1.00 96.06 85 GLU A O 1
ATOM 680 N N . TRP A 1 86 ? -7.506 -1.352 5.876 1.00 96.44 86 TRP A N 1
ATOM 681 C CA . TRP A 1 86 ? -6.760 -1.522 4.642 1.00 96.44 86 TRP A CA 1
ATOM 682 C C . TRP A 1 86 ? -7.682 -2.043 3.538 1.00 96.44 86 TRP A C 1
ATOM 684 O O . TRP A 1 86 ? -8.708 -2.667 3.803 1.00 96.44 86 TRP A O 1
ATOM 694 N N . ALA A 1 87 ? -7.339 -1.772 2.281 1.00 95.88 87 ALA A N 1
ATOM 695 C CA . ALA A 1 87 ? -8.166 -2.129 1.130 1.00 95.88 87 ALA A CA 1
ATOM 696 C C . ALA A 1 87 ? -8.359 -3.648 0.942 1.00 95.88 87 ALA A C 1
ATOM 698 O O . ALA A 1 87 ? -9.298 -4.052 0.258 1.00 95.88 87 ALA A O 1
ATOM 699 N N . ASP A 1 88 ? -7.516 -4.479 1.559 1.00 94.88 88 ASP A N 1
ATOM 700 C CA . ASP A 1 88 ? -7.680 -5.937 1.625 1.00 94.88 88 ASP A CA 1
ATOM 701 C C . ASP A 1 88 ? -8.664 -6.391 2.728 1.00 94.88 88 ASP A C 1
ATOM 703 O O . ASP A 1 88 ? -8.940 -7.582 2.871 1.00 94.88 88 ASP A O 1
ATOM 707 N N . GLY A 1 89 ? -9.214 -5.447 3.499 1.00 94.56 89 GLY A N 1
ATOM 708 C CA . GLY A 1 89 ? -10.131 -5.680 4.612 1.00 94.56 89 GLY A CA 1
ATOM 709 C C . GLY A 1 89 ? -9.440 -5.956 5.949 1.00 94.56 89 GLY A C 1
ATOM 710 O O . GLY A 1 89 ? -10.125 -6.179 6.952 1.00 94.56 89 GLY A O 1
ATOM 711 N N . SER A 1 90 ? -8.108 -5.947 5.999 1.00 95.88 90 SER A N 1
ATOM 712 C CA . SER A 1 90 ? -7.371 -6.101 7.249 1.00 95.88 90 SER A CA 1
ATOM 713 C C . SER A 1 90 ? -7.472 -4.830 8.117 1.00 95.88 90 SER A C 1
ATOM 715 O O . SER A 1 90 ? -7.652 -3.711 7.615 1.00 95.88 90 SER A O 1
ATOM 717 N N . PRO A 1 91 ? -7.420 -4.962 9.455 1.00 96.19 91 PRO A N 1
ATOM 718 C CA . PRO A 1 91 ? -7.473 -3.807 10.339 1.00 96.19 91 PRO A CA 1
ATOM 719 C C . PRO A 1 91 ? -6.188 -2.977 10.244 1.00 96.19 91 PRO A C 1
ATOM 721 O O . PRO A 1 91 ? -5.102 -3.513 10.058 1.00 96.19 91 PRO A O 1
ATOM 724 N N . VAL A 1 92 ? -6.299 -1.667 10.481 1.00 96.56 92 VAL A N 1
ATOM 725 C CA . VAL A 1 92 ? -5.117 -0.816 10.684 1.00 96.56 92 VAL A CA 1
ATOM 726 C C . VAL A 1 92 ? -4.481 -1.157 12.035 1.00 96.56 92 VAL A C 1
ATOM 728 O O . VAL A 1 92 ? -4.988 -0.759 13.089 1.00 96.56 92 VAL A O 1
ATOM 731 N N . ASP A 1 93 ? -3.381 -1.901 11.999 1.00 96.44 93 ASP A N 1
ATOM 732 C CA . ASP A 1 93 ? -2.673 -2.461 13.157 1.00 96.44 93 ASP A CA 1
ATOM 733 C C . ASP A 1 93 ? -1.258 -1.893 13.358 1.00 96.44 93 ASP A C 1
ATOM 735 O O . ASP A 1 93 ? -0.742 -1.934 14.476 1.00 96.44 93 ASP A O 1
ATOM 739 N N . TYR A 1 94 ? -0.677 -1.276 12.330 1.00 95.88 94 TYR A N 1
ATOM 740 C CA . TYR A 1 94 ? 0.597 -0.568 12.400 1.00 95.88 94 TYR A CA 1
ATOM 741 C C . TYR A 1 94 ? 0.418 0.955 12.325 1.00 95.88 94 TYR A C 1
ATOM 743 O O . TYR A 1 94 ? -0.427 1.478 11.594 1.00 95.88 94 TYR A O 1
ATOM 751 N N . LYS A 1 95 ? 1.211 1.679 13.122 1.00 87.88 95 LYS A N 1
ATOM 752 C CA . LYS A 1 95 ? 1.258 3.146 13.169 1.00 87.88 95 LYS A CA 1
ATOM 753 C C . LYS A 1 95 ? 2.729 3.576 13.289 1.00 87.88 95 LYS A C 1
ATOM 755 O O . LYS A 1 95 ? 3.357 3.108 14.240 1.00 87.88 95 LYS A O 1
ATOM 760 N N . PRO A 1 96 ? 3.245 4.411 12.367 1.00 79.00 96 PRO A N 1
ATOM 761 C CA . PRO A 1 96 ? 4.620 4.916 12.413 1.00 79.00 96 PRO A CA 1
ATOM 762 C C . PRO A 1 96 ? 4.915 5.772 13.650 1.00 79.00 96 PRO A C 1
ATOM 764 O O . PRO A 1 96 ? 3.963 6.397 14.181 1.00 79.00 96 PRO A O 1
#

Radius of gyration: 14.36 Å; chains: 1; bounding box: 33×44×28 Å

Secondary structure (DSSP, 8-state):
-------SPPTTEEE-GGG-EEE--------GGGHHHHHHHHHHTTTPPPB---SHHHHHHHHHHTTT----B-EEEETTTTEEEETTS-B-----

Sequence (96 aa):
FTEFLHCSCPDGFDLVSDGECRGLYYTFAVEYFDMSSTAIAKCGEIQAQPIIIHNEEQQAYWISMTIMFSLLIGLVCNLTTKKWEWADGSPVDYKP

InterPro domains:
  IPR016186 C-type lectin-like/link domain superfamily [G3DSA:3.10.100.10] (2-96)
  IPR016187 C-type lectin fold [SSF56436] (4-95)
  IPR050976 Snake venom C-type lectin-like [PTHR22991] (5-96)

pLDDT: mean 89.79, std 11.24, range [40.41, 96.75]

Foldseek 3Di:
DDDPPPPDDPPQWDQDPPRDTDGDQDDDDDDPVCPLVVQQVRCVVVPHGFQDDQDDRSVVVVVVVVVPDDGDAQWDQDPVVRAIQGVVRHRPNDDD

Organism: NCBI:txid358040